Protein AF-A0A2M7J086-F1 (afdb_monomer_lite)

Foldseek 3Di:
DDFQWWDDDPVAIWTWDDDQPGGPDIDGDDHPDDTDHRPDPPDPDD

Secondary structure (DSSP, 8-state):
---SEEEEETTEEEEEEEETTEEEEEEEEPTTPPPB----SS----

Radius of gyration: 10.91 Å; chains: 1; bounding box: 22×23×29 Å

pLDDT: mean 77.8, std 14.61, range [37.41, 90.75]

Sequence (46 aa):
MNYQAKLLVPFGVLGIRSEGVTLCGIDFLPPGTLTQRASDAFGGQV

Structure (mmCIF, N/CA/C/O backbone):
data_AF-A0A2M7J086-F1
#
_entry.id   AF-A0A2M7J086-F1
#
loop_
_atom_site.group_PDB
_atom_site.id
_atom_site.type_symbol
_atom_site.label_atom_id
_atom_site.label_alt_id
_atom_site.label_comp_id
_atom_site.label_asym_id
_atom_site.label_entity_id
_atom_site.label_seq_id
_atom_site.pdbx_PDB_ins_code
_atom_site.Cartn_x
_atom_site.Cartn_y
_atom_site.Cartn_z
_atom_site.occupancy
_atom_site.B_iso_or_equiv
_atom_site.auth_seq_id
_atom_site.auth_comp_id
_atom_site.auth_asym_id
_atom_site.auth_atom_id
_atom_site.pdbx_PDB_model_num
ATOM 1 N N . MET A 1 1 ? 8.113 6.875 -8.276 1.00 57.03 1 MET A N 1
ATOM 2 C CA . MET A 1 1 ? 7.807 6.164 -7.013 1.00 57.03 1 MET A CA 1
ATOM 3 C C . MET A 1 1 ? 6.317 5.842 -6.972 1.00 57.03 1 MET A C 1
ATOM 5 O O . MET A 1 1 ? 5.556 6.564 -6.346 1.00 57.03 1 MET A O 1
ATOM 9 N N . ASN A 1 2 ? 5.895 4.803 -7.693 1.00 73.00 2 ASN A N 1
ATOM 10 C CA . ASN A 1 2 ? 4.512 4.322 -7.688 1.00 73.00 2 ASN A CA 1
ATOM 11 C C . ASN A 1 2 ? 4.456 2.987 -6.946 1.00 73.00 2 ASN A C 1
ATOM 13 O O . ASN A 1 2 ? 5.434 2.246 -6.967 1.00 73.00 2 ASN A O 1
ATOM 17 N N . TYR A 1 3 ? 3.331 2.710 -6.292 1.00 83.31 3 TYR A N 1
ATOM 18 C CA . TYR A 1 3 ? 3.031 1.388 -5.747 1.00 83.31 3 TYR A CA 1
ATOM 19 C C . TYR A 1 3 ? 2.479 0.509 -6.867 1.00 83.31 3 TYR A C 1
ATOM 21 O O . TYR A 1 3 ? 1.617 0.951 -7.631 1.00 83.31 3 TYR A O 1
ATOM 29 N N . GLN A 1 4 ? 2.963 -0.722 -6.956 1.00 84.69 4 GLN A N 1
ATOM 30 C CA . GLN A 1 4 ? 2.556 -1.695 -7.969 1.00 84.69 4 GLN A CA 1
ATOM 31 C C . GLN A 1 4 ? 1.382 -2.535 -7.476 1.00 84.69 4 GLN A C 1
ATOM 33 O O . GLN A 1 4 ? 0.549 -2.953 -8.274 1.00 84.69 4 GLN A O 1
ATOM 38 N N . ALA A 1 5 ? 1.272 -2.726 -6.162 1.00 86.12 5 ALA A N 1
ATOM 39 C CA . ALA A 1 5 ? 0.111 -3.336 -5.536 1.00 86.12 5 ALA A CA 1
ATOM 40 C C . ALA A 1 5 ? -0.274 -2.569 -4.272 1.00 86.12 5 ALA A C 1
ATOM 42 O O . ALA A 1 5 ? 0.579 -2.038 -3.560 1.00 86.12 5 ALA A O 1
ATOM 43 N N . LYS A 1 6 ? -1.572 -2.524 -3.986 1.00 90.44 6 LYS A N 1
ATOM 44 C CA . LYS A 1 6 ? -2.124 -2.036 -2.724 1.00 90.44 6 LYS A CA 1
ATOM 45 C C . LYS A 1 6 ? -3.186 -3.023 -2.267 1.00 90.44 6 LYS A C 1
ATOM 47 O O . LYS A 1 6 ? -4.266 -3.080 -2.859 1.00 90.44 6 LYS A O 1
ATOM 52 N N . LEU A 1 7 ? -2.868 -3.810 -1.249 1.00 88.00 7 LEU A N 1
ATOM 53 C CA . LEU A 1 7 ? -3.743 -4.855 -0.729 1.00 88.00 7 LEU A CA 1
ATOM 54 C C . LEU A 1 7 ? -4.484 -4.363 0.504 1.00 88.00 7 LEU A C 1
ATOM 56 O O . LEU A 1 7 ? -3.888 -3.752 1.386 1.00 88.00 7 LEU A O 1
ATOM 60 N N . LEU A 1 8 ? -5.776 -4.664 0.589 1.00 88.56 8 LEU A N 1
ATOM 61 C CA . LEU A 1 8 ? -6.500 -4.491 1.840 1.00 88.56 8 LEU A CA 1
ATOM 62 C C . LEU A 1 8 ? -6.068 -5.595 2.809 1.00 88.56 8 LEU A C 1
ATOM 64 O O . LEU A 1 8 ? -6.118 -6.776 2.469 1.00 88.56 8 LEU A O 1
ATOM 68 N N . VAL A 1 9 ? -5.655 -5.205 4.007 1.00 85.00 9 VAL A N 1
ATOM 69 C CA . VAL A 1 9 ? -5.317 -6.109 5.109 1.00 85.00 9 VAL A CA 1
ATOM 70 C C . VAL A 1 9 ? -6.174 -5.752 6.331 1.00 85.00 9 VAL A C 1
ATOM 72 O O . VAL A 1 9 ? -6.731 -4.654 6.375 1.00 85.00 9 VAL A O 1
ATOM 75 N N . PRO A 1 10 ? -6.305 -6.630 7.346 1.00 83.19 10 PRO A N 1
ATOM 76 C CA . PRO A 1 10 ? -7.248 -6.422 8.455 1.00 83.19 10 PRO A CA 1
ATOM 77 C C . PRO A 1 10 ? -7.076 -5.116 9.250 1.00 83.19 10 PRO A C 1
ATOM 79 O O . PRO A 1 10 ? -7.977 -4.719 9.979 1.00 83.19 10 PRO A O 1
ATOM 82 N N . PHE A 1 11 ? -5.929 -4.451 9.124 1.00 81.50 11 PHE A N 1
ATOM 83 C CA . PHE A 1 11 ? -5.559 -3.262 9.890 1.00 81.50 11 PHE A CA 1
ATOM 84 C C . PHE A 1 11 ? -5.155 -2.064 9.011 1.00 81.50 11 PHE A C 1
ATOM 86 O O . PHE A 1 11 ? -4.609 -1.087 9.517 1.00 81.50 11 PHE A O 1
ATOM 93 N N . GLY A 1 12 ? -5.414 -2.112 7.699 1.00 86.25 12 GLY A N 1
ATOM 94 C CA . GLY A 1 12 ? -5.114 -0.999 6.796 1.00 86.25 12 GLY A CA 1
ATOM 95 C C . GLY A 1 12 ? -4.934 -1.423 5.344 1.00 86.25 12 GLY A C 1
ATOM 96 O O . GLY A 1 12 ? -5.410 -2.471 4.916 1.00 86.25 12 GLY A O 1
ATOM 97 N N . VAL A 1 13 ? -4.227 -0.601 4.573 1.00 89.94 13 VAL A N 1
ATOM 98 C CA . VAL A 1 13 ? -3.870 -0.922 3.187 1.00 89.94 13 VAL A CA 1
ATOM 99 C C . VAL A 1 13 ? -2.362 -1.111 3.104 1.00 89.94 13 VAL A C 1
ATOM 101 O O . VAL A 1 13 ? -1.606 -0.227 3.481 1.00 89.94 13 VAL A O 1
ATOM 104 N N . LEU A 1 14 ? -1.919 -2.259 2.608 1.00 90.38 14 LEU A N 1
ATOM 105 C CA . LEU A 1 14 ? -0.514 -2.582 2.404 1.00 90.38 14 LEU A CA 1
ATOM 106 C C . LEU A 1 14 ? -0.095 -2.185 0.987 1.00 90.38 14 LEU A C 1
ATOM 108 O O . LEU A 1 14 ? -0.518 -2.812 0.016 1.00 90.38 14 LEU A O 1
ATOM 112 N N . GLY A 1 15 ? 0.721 -1.146 0.858 1.00 90.75 15 GLY A N 1
ATOM 113 C CA . GLY A 1 15 ? 1.354 -0.748 -0.392 1.00 90.75 15 GLY A CA 1
ATOM 114 C C . GLY A 1 15 ? 2.637 -1.535 -0.629 1.00 90.75 15 GLY A C 1
ATOM 115 O O . GLY A 1 15 ? 3.500 -1.590 0.239 1.00 90.75 15 GLY A O 1
ATOM 116 N N . ILE A 1 16 ? 2.785 -2.113 -1.816 1.00 89.50 16 ILE A N 1
ATOM 117 C CA . ILE A 1 16 ? 3.995 -2.821 -2.242 1.00 89.50 16 ILE A CA 1
ATOM 118 C C . ILE A 1 16 ? 4.660 -2.021 -3.358 1.00 89.50 16 ILE A C 1
ATOM 120 O O . 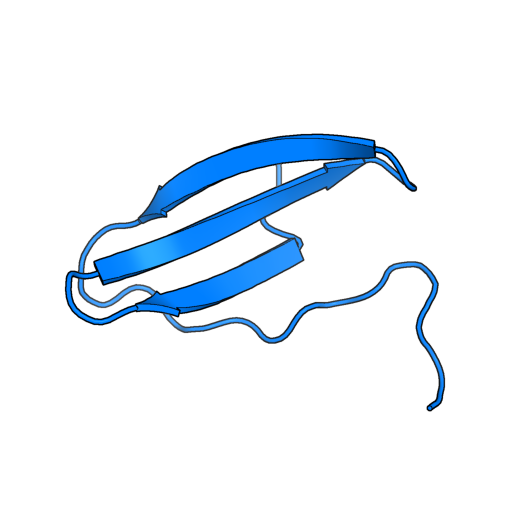ILE A 1 16 ? 4.008 -1.636 -4.335 1.00 89.50 16 ILE A O 1
ATOM 124 N N . ARG A 1 17 ? 5.961 -1.775 -3.195 1.00 89.00 17 ARG A N 1
ATOM 125 C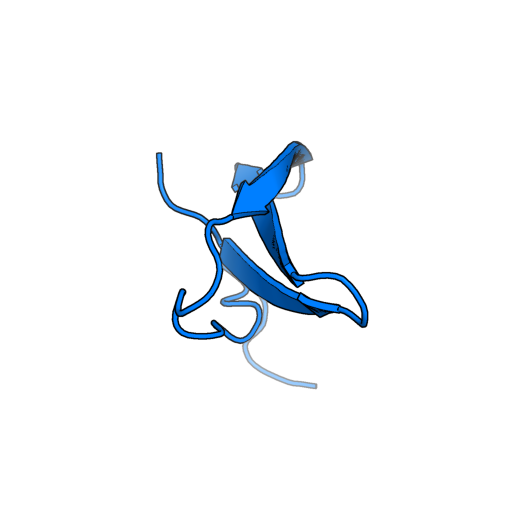 CA . ARG A 1 17 ? 6.834 -1.128 -4.174 1.00 89.00 17 ARG A CA 1
ATOM 126 C C . ARG A 1 17 ? 7.805 -2.146 -4.754 1.00 89.00 17 ARG A C 1
ATOM 128 O O . ARG A 1 17 ? 8.516 -2.822 -4.011 1.00 89.00 17 ARG A O 1
ATOM 135 N N . SER A 1 18 ? 7.873 -2.206 -6.074 1.00 83.12 18 SER A N 1
ATOM 136 C CA . SER A 1 18 ? 8.843 -3.005 -6.815 1.00 83.12 18 SER A CA 1
ATOM 137 C C . SER A 1 18 ? 9.480 -2.212 -7.952 1.00 83.12 18 SER A C 1
ATOM 139 O O . SER A 1 18 ? 8.900 -1.265 -8.488 1.00 83.12 18 SER A O 1
ATOM 141 N N . GLU A 1 19 ? 10.690 -2.616 -8.321 1.00 84.62 19 GLU A N 1
ATOM 142 C CA . GLU A 1 19 ? 11.413 -2.128 -9.489 1.00 84.62 19 GLU A CA 1
ATOM 143 C C . GLU A 1 19 ? 11.895 -3.339 -10.292 1.00 84.62 19 GLU A C 1
ATOM 145 O O . GLU A 1 19 ? 12.736 -4.120 -9.841 1.00 84.62 19 GLU A O 1
ATOM 150 N N . GLY A 1 20 ? 11.291 -3.554 -11.463 1.00 79.88 20 GLY A N 1
ATOM 151 C CA . GLY A 1 20 ? 11.468 -4.793 -12.219 1.00 79.88 20 GLY A CA 1
ATOM 152 C C . GLY A 1 20 ? 11.013 -6.010 -11.408 1.00 79.88 20 GLY A C 1
ATOM 153 O O . GLY A 1 20 ? 9.846 -6.110 -11.033 1.00 79.88 20 GLY A O 1
ATOM 154 N N . VAL A 1 21 ? 11.949 -6.921 -11.136 1.00 78.31 21 VAL A N 1
ATOM 155 C CA . VAL A 1 21 ? 11.731 -8.149 -10.347 1.00 78.31 21 VAL A CA 1
ATOM 156 C C . VAL A 1 21 ? 12.119 -7.999 -8.872 1.00 78.31 21 VAL A C 1
ATOM 158 O O . VAL A 1 21 ? 12.030 -8.957 -8.107 1.00 78.31 21 VAL A O 1
ATOM 161 N N . THR A 1 22 ? 12.557 -6.810 -8.458 1.00 82.31 22 THR A N 1
ATOM 162 C CA . THR A 1 22 ? 13.054 -6.565 -7.103 1.00 82.31 22 THR A CA 1
ATOM 163 C C . THR A 1 22 ? 11.971 -5.921 -6.248 1.00 82.31 22 THR A C 1
ATOM 165 O O . THR A 1 22 ? 11.381 -4.912 -6.633 1.00 82.31 22 THR A O 1
ATOM 168 N N . LEU A 1 23 ? 11.723 -6.481 -5.061 1.00 85.75 23 LEU A N 1
ATOM 169 C CA . LEU A 1 23 ? 10.872 -5.859 -4.048 1.00 85.75 23 LEU A CA 1
ATOM 170 C C . LEU A 1 23 ? 11.659 -4.748 -3.344 1.00 85.75 23 LEU A C 1
ATOM 172 O O . LEU A 1 23 ? 12.630 -5.010 -2.638 1.00 85.75 23 LEU A O 1
ATOM 176 N N . CYS A 1 24 ? 11.233 -3.506 -3.547 1.00 86.94 24 CYS A N 1
ATOM 177 C CA . CYS A 1 24 ? 11.925 -2.316 -3.055 1.00 86.94 24 CYS A CA 1
ATOM 178 C C . CYS A 1 24 ? 11.338 -1.790 -1.743 1.00 86.94 24 CYS A C 1
ATOM 180 O O . CYS A 1 24 ? 12.006 -1.041 -1.035 1.00 86.94 24 CYS A O 1
ATOM 182 N N . GLY A 1 25 ? 10.092 -2.138 -1.413 1.00 87.75 25 GLY A N 1
ATOM 183 C CA . GLY A 1 25 ? 9.487 -1.6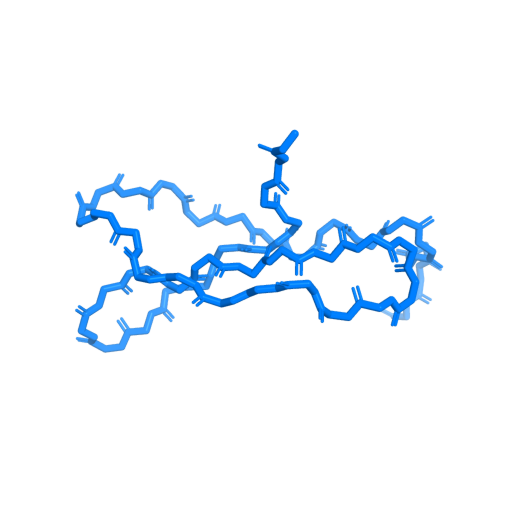89 -0.165 1.00 87.75 25 GLY A CA 1
ATOM 184 C C . GLY A 1 25 ? 8.069 -2.186 0.064 1.00 87.75 25 GLY A C 1
ATOM 185 O O . GLY A 1 25 ? 7.350 -2.543 -0.871 1.00 87.75 25 GLY A O 1
ATOM 186 N N . ILE A 1 26 ? 7.684 -2.187 1.336 1.00 90.56 26 ILE A N 1
ATOM 187 C CA . ILE A 1 26 ? 6.340 -2.496 1.811 1.00 90.56 26 ILE A CA 1
ATOM 188 C C . ILE A 1 26 ? 5.977 -1.424 2.835 1.00 90.56 26 ILE A C 1
ATOM 190 O O . ILE A 1 26 ? 6.706 -1.232 3.805 1.00 90.56 26 ILE A O 1
ATOM 194 N N . ASP A 1 27 ? 4.861 -0.736 2.621 1.00 88.62 27 ASP A N 1
ATOM 195 C CA . ASP A 1 27 ? 4.435 0.400 3.436 1.00 88.62 27 ASP A CA 1
ATOM 196 C C . ASP A 1 27 ? 2.962 0.25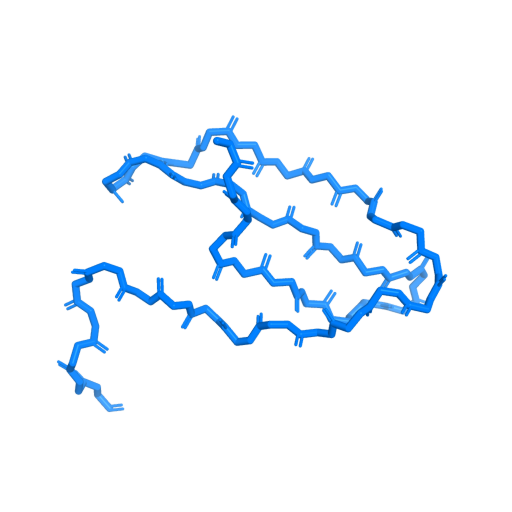7 3.834 1.00 88.62 27 ASP A C 1
ATOM 198 O O . ASP A 1 27 ? 2.132 -0.196 3.042 1.00 88.62 27 ASP A O 1
ATOM 202 N N . PHE A 1 28 ? 2.609 0.686 5.047 1.00 88.38 28 PHE A N 1
ATOM 203 C CA . PHE A 1 28 ? 1.208 0.825 5.445 1.00 88.38 28 PHE A CA 1
ATOM 204 C C . PHE A 1 28 ? 0.670 2.171 4.978 1.00 88.38 28 PHE A C 1
ATOM 206 O O . PHE A 1 28 ? 1.125 3.230 5.407 1.00 88.38 28 PHE A O 1
ATOM 213 N N . LEU A 1 29 ? -0.299 2.117 4.073 1.00 86.50 29 LEU A N 1
ATOM 214 C CA . LEU A 1 29 ? -0.961 3.278 3.511 1.00 86.50 29 LEU A CA 1
ATOM 215 C C . LEU A 1 29 ? -2.138 3.710 4.392 1.00 86.50 29 LEU A C 1
ATOM 217 O O . LEU A 1 29 ? -2.754 2.873 5.064 1.00 86.50 29 LEU A O 1
ATOM 221 N N . PRO A 1 30 ? -2.480 5.012 4.371 1.00 83.00 30 PRO A N 1
ATOM 222 C CA . PRO A 1 30 ? -3.570 5.543 5.171 1.00 83.00 30 PRO A CA 1
ATOM 223 C C . PRO A 1 30 ? -4.898 4.817 4.909 1.00 83.00 30 PRO A C 1
ATOM 225 O O . PRO A 1 30 ? -5.163 4.393 3.772 1.00 83.00 30 PRO A O 1
ATOM 228 N N . PRO A 1 31 ? -5.770 4.713 5.925 1.00 74.69 31 PRO A N 1
ATOM 229 C CA . PRO A 1 31 ? -7.126 4.213 5.740 1.00 74.69 31 PRO A CA 1
ATOM 230 C C . PRO A 1 31 ? -7.870 5.057 4.691 1.00 74.69 31 PRO A C 1
ATOM 232 O O . PRO A 1 31 ? -7.740 6.278 4.657 1.00 74.69 31 PRO A O 1
ATOM 235 N N . GLY A 1 32 ? -8.619 4.398 3.802 1.00 77.56 32 GLY A N 1
ATOM 236 C CA . GLY A 1 32 ? -9.282 5.041 2.656 1.00 77.56 32 GLY A CA 1
ATOM 237 C C . GLY A 1 32 ? -8.460 5.050 1.362 1.00 77.56 32 GLY A C 1
ATOM 238 O O . GLY A 1 32 ? -8.951 5.493 0.325 1.00 77.56 32 GLY A O 1
ATOM 239 N N . THR A 1 33 ? -7.234 4.520 1.380 1.00 81.94 33 THR A N 1
ATOM 240 C CA . THR A 1 33 ? -6.465 4.313 0.150 1.00 81.94 33 THR A CA 1
ATOM 241 C C . THR A 1 33 ? -7.154 3.283 -0.743 1.00 81.94 33 THR A C 1
ATOM 243 O O . THR A 1 33 ? -7.435 2.164 -0.317 1.00 81.94 33 THR A O 1
ATOM 246 N N . LEU A 1 34 ? -7.386 3.641 -2.008 1.00 82.25 34 LEU A N 1
ATOM 247 C CA . LEU A 1 34 ? -7.943 2.712 -2.987 1.00 82.25 34 LEU A CA 1
ATOM 248 C C . LEU A 1 34 ? -6.995 1.527 -3.189 1.00 82.25 34 LEU A C 1
ATOM 250 O O . LEU A 1 34 ? -5.801 1.702 -3.457 1.00 82.25 34 LEU A O 1
ATOM 254 N N . THR A 1 35 ? -7.545 0.321 -3.069 1.00 84.25 35 THR A N 1
ATOM 255 C CA . THR A 1 35 ? -6.825 -0.911 -3.382 1.00 84.25 35 THR A CA 1
ATOM 256 C C . THR A 1 35 ? -6.443 -0.921 -4.850 1.00 84.25 35 THR A C 1
ATOM 258 O O . THR A 1 35 ? -7.208 -0.496 -5.714 1.00 84.25 35 THR A O 1
ATOM 261 N N . GLN A 1 36 ? -5.273 -1.462 -5.133 1.00 82.94 36 GLN A N 1
ATOM 262 C CA . GLN A 1 36 ? -4.733 -1.571 -6.470 1.00 82.94 36 GLN A CA 1
ATOM 263 C C . GLN A 1 36 ? -4.292 -3.015 -6.617 1.00 82.94 36 GLN A C 1
ATOM 265 O O . GLN A 1 36 ? -3.411 -3.477 -5.888 1.00 82.94 36 GLN A O 1
ATOM 270 N N . ARG A 1 37 ? -4.936 -3.744 -7.531 1.00 78.00 37 ARG A N 1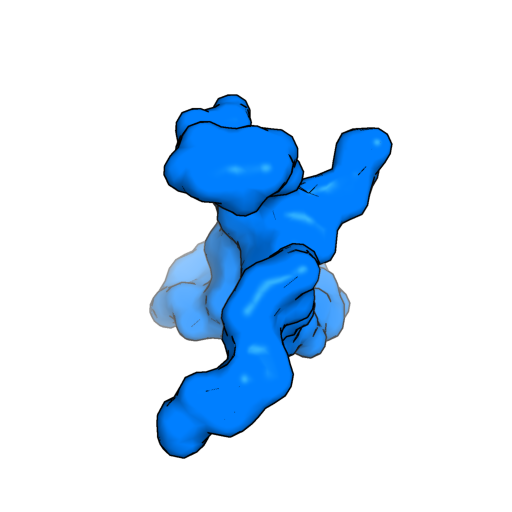
ATOM 271 C CA . ARG A 1 37 ? -4.457 -5.074 -7.908 1.00 78.00 37 ARG A CA 1
ATOM 272 C C . ARG A 1 37 ? -3.007 -4.935 -8.369 1.00 78.00 37 ARG A C 1
ATOM 274 O O . ARG A 1 37 ? -2.667 -3.913 -8.963 1.00 78.00 37 ARG A O 1
ATOM 281 N N . ALA A 1 38 ? -2.189 -5.946 -8.078 1.00 74.62 38 ALA A N 1
ATOM 282 C CA . ALA A 1 38 ? -0.839 -6.021 -8.608 1.00 74.62 38 ALA A CA 1
ATOM 283 C C . ALA A 1 38 ? -0.881 -5.746 -10.116 1.00 74.62 38 ALA A C 1
ATOM 285 O O . ALA A 1 38 ? -1.516 -6.475 -10.876 1.00 74.62 38 ALA A O 1
ATOM 286 N N . SER A 1 39 ? -0.295 -4.625 -10.519 1.00 68.06 39 SER A N 1
ATOM 287 C CA . SER A 1 39 ? -0.031 -4.337 -11.915 1.00 68.06 39 SER A CA 1
ATOM 288 C C . SER A 1 39 ? 1.331 -4.938 -12.196 1.00 68.06 39 SER A C 1
ATOM 290 O O . SER A 1 39 ? 2.359 -4.305 -11.942 1.00 68.06 39 SER A O 1
ATOM 292 N N . ASP A 1 40 ? 1.345 -6.193 -12.624 1.00 57.34 40 ASP A N 1
ATOM 293 C CA . ASP A 1 40 ? 2.583 -6.798 -13.070 1.00 57.34 40 ASP A CA 1
ATOM 294 C C . ASP A 1 40 ? 3.122 -5.996 -14.258 1.00 57.34 40 ASP A C 1
ATOM 296 O O . ASP A 1 40 ? 2.430 -5.791 -15.254 1.00 57.34 40 ASP A O 1
ATOM 300 N N . ALA A 1 41 ? 4.388 -5.586 -14.191 1.00 55.44 41 ALA A N 1
ATOM 301 C CA . ALA A 1 41 ? 5.103 -5.146 -15.388 1.00 55.44 41 ALA A CA 1
ATOM 302 C C . ALA A 1 41 ? 5.356 -6.318 -16.367 1.00 55.44 41 ALA A C 1
ATOM 304 O O . ALA A 1 41 ? 5.771 -6.085 -17.497 1.00 55.44 41 ALA A O 1
ATOM 305 N N . PHE A 1 42 ? 5.106 -7.565 -15.936 1.00 54.34 42 PHE A N 1
ATOM 306 C CA . PHE A 1 42 ? 5.395 -8.807 -16.667 1.00 54.34 42 PHE A CA 1
ATOM 307 C C . PHE A 1 42 ? 4.228 -9.813 -16.745 1.00 54.34 42 PHE A C 1
ATOM 309 O O . PHE A 1 42 ? 4.386 -10.884 -17.319 1.00 54.34 42 PHE A O 1
ATOM 316 N N . GLY A 1 43 ? 3.059 -9.492 -16.195 1.00 47.88 43 GLY A N 1
ATOM 317 C CA . GLY A 1 43 ? 1.957 -10.435 -1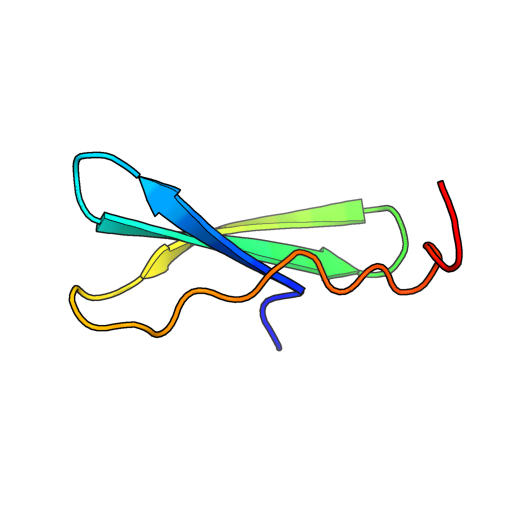5.972 1.00 47.88 43 GLY A CA 1
ATOM 318 C C . GLY A 1 43 ? 0.754 -10.113 -16.842 1.00 47.88 43 GLY A C 1
ATOM 319 O O . GLY A 1 43 ? -0.328 -9.793 -16.356 1.00 47.88 43 GLY A O 1
ATOM 320 N N . GLY A 1 44 ? 0.949 -10.202 -18.154 1.00 41.00 44 GLY A N 1
ATOM 321 C CA . GLY A 1 44 ? -0.133 -10.656 -19.013 1.00 41.00 44 GLY A CA 1
ATOM 322 C C . GLY A 1 44 ? -0.248 -12.171 -18.846 1.00 41.00 44 GLY A C 1
ATOM 323 O O . GLY A 1 44 ? 0.695 -12.874 -19.182 1.00 41.00 44 GLY A O 1
ATOM 324 N N . GLN A 1 45 ? -1.397 -12.639 -18.354 1.00 37.41 45 GLN A N 1
ATOM 325 C CA . GLN A 1 45 ? -1.816 -14.046 -18.226 1.00 37.41 45 GLN A CA 1
ATOM 326 C C . GLN A 1 45 ? -1.129 -14.900 -17.147 1.00 37.41 45 GLN A C 1
ATOM 328 O O . GLN A 1 45 ? -0.004 -15.357 -17.322 1.00 37.41 45 GLN A O 1
ATOM 333 N N . VAL A 1 46 ? -1.913 -15.255 -16.124 1.00 38.75 46 VAL A N 1
ATOM 334 C CA . VAL A 1 46 ? -2.284 -16.650 -15.811 1.00 38.75 46 VAL A CA 1
ATOM 335 C C . VAL A 1 46 ? -3.736 -16.697 -15.351 1.00 38.75 46 VAL A C 1
ATOM 337 O O . VAL A 1 46 ? -4.170 -15.729 -14.686 1.00 38.75 46 VAL A O 1
#